Protein AF-A4G2E6-F1 (afdb_monomer)

pLDDT: mean 91.99, std 12.24, range [45.06, 98.69]

Sequence (105 aa):
MKLLPLLFAFVFAPSFAHKVIGIADSDTLTLLVDHQTLKIRLANIDAPEKRQTFGQKSKESLSELCWGKDAQYEAQSIDRYKRTVAIVTCRGAGVNREQVRRGMA

Mean predicted aligned error: 6.09 Å

Foldseek 3Di:
DDDDDDDDDDDDDDQDWFFFADQDWLFWTWTQDPNDIAIEGEPPDDFDGCPDVCGVVSSVLLCVQHHRFTKGWDFDDADPVRHTHTFMHTPNRGRSVVCVVVVRD

Radius of gyration: 17.29 Å; Cα contacts (8 Å, |Δi|>4): 198; chains: 1; bounding box: 59×44×30 Å

Solvent-accessible surface area (backbone atoms only — not comparable to full-atom values): 5962 Å² total; per-residue (Å²): 135,86,84,77,83,84,79,82,78,84,80,79,76,85,77,71,63,27,44,26,80,43,70,80,40,29,47,32,38,26,32,46,52,96,93,38,81,45,50,35,32,46,41,99,61,68,38,39,50,74,86,41,84,59,5,64,59,17,22,48,53,46,38,75,58,31,62,79,30,47,31,35,71,48,78,76,49,69,50,98,85,73,29,36,27,19,51,38,30,24,82,86,42,53,45,49,62,47,35,40,73,70,69,32,55

Nearest PDB structures (foldseek):
  5job-assembly1_A  TM=9.203E-01  e=1.388E-07  Staphylococcus aureus
  4iun-assembly1_A  TM=8.564E-01  e=2.795E-07  Staphylococcus aureus
  3lx0-assembly1_A  TM=8.562E-01  e=3.841E-07  Staphylococcus aureus
  2rdf-assembly1_A  TM=8.717E-01  e=8.243E-07  unclassified
  5cv5-assembly2_B  TM=8.345E-01  e=7.735E-07  Staphylococcus aureus

Secondary structure (DSSP, 8-state):
-----------------EEEEEE-SSSEEEEEETTEEEEEEETT--PPPTTSTTHHHHHHHHHHHHTTSEEEEEEEEE-TTSPEEEEEEETTEEHHHHHHHTT--

InterPro domains:
  IPR016071 Staphylococcal nuclease (SNase-like), OB-fold [PF00565] (39-105)
  IPR016071 Staphylococcal nuclease (SNase-like), OB-fold [PS50830] (14-105)
  IPR016071 Staphylococcal nuclease (SNase-like), OB-fold [SM00318] (14-105)
  IPR035437 SNase-like, OB-fold superfamily [G3DSA:2.40.50.90] (14-105)
  IPR035437 SNase-like, OB-fold superfamily [SSF50199] (16-105)

Organism: Herminiimonas arsenicoxydans (NCBI:txid204773)

Structure (mmCIF, N/CA/C/O backbone):
data_AF-A4G2E6-F1
#
_entry.id   AF-A4G2E6-F1
#
loop_
_atom_site.group_PDB
_atom_site.id
_atom_site.type_symbol
_atom_site.label_atom_id
_atom_site.label_alt_id
_atom_site.label_comp_id
_atom_site.label_asym_id
_atom_site.label_entity_id
_atom_site.label_seq_id
_atom_site.pdbx_PDB_ins_code
_atom_site.Cartn_x
_atom_site.Cartn_y
_atom_site.Cartn_z
_atom_site.occupancy
_atom_site.B_iso_or_equiv
_atom_site.auth_seq_id
_atom_site.auth_comp_id
_atom_site.auth_asym_id
_atom_site.auth_atom_id
_atom_site.pdbx_PDB_model_num
ATOM 1 N N . MET A 1 1 ? -44.584 -34.434 -17.623 1.00 51.69 1 MET A N 1
ATOM 2 C CA . MET A 1 1 ? -43.333 -34.156 -16.883 1.00 51.69 1 MET A CA 1
ATOM 3 C C . MET A 1 1 ? -43.196 -32.642 -16.774 1.00 51.69 1 MET A C 1
ATOM 5 O O . MET A 1 1 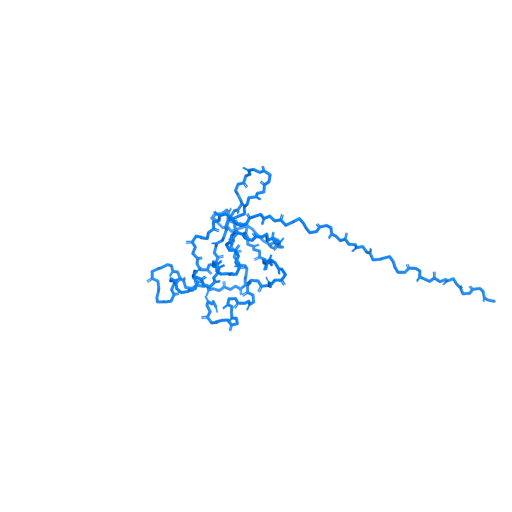? -42.986 -32.001 -17.793 1.00 51.69 1 MET A O 1
ATOM 9 N N . LYS A 1 2 ? -43.463 -32.048 -15.602 1.00 45.06 2 LYS A N 1
ATOM 10 C CA . LYS A 1 2 ? -43.355 -30.590 -15.408 1.00 45.06 2 LYS A CA 1
ATOM 11 C C . LYS A 1 2 ? -41.891 -30.247 -15.126 1.00 45.06 2 LYS A C 1
ATOM 13 O O . LYS A 1 2 ? -41.368 -30.644 -14.092 1.00 45.06 2 LYS A O 1
ATOM 18 N N . LEU A 1 3 ? -41.245 -29.557 -16.063 1.00 57.88 3 LEU A N 1
ATOM 19 C CA . LEU A 1 3 ? -39.920 -28.966 -15.882 1.00 57.88 3 LEU A CA 1
ATOM 20 C C . LEU A 1 3 ? -40.059 -27.768 -14.936 1.00 57.88 3 LEU A C 1
ATOM 22 O O . LEU A 1 3 ? -40.738 -26.796 -15.259 1.00 57.88 3 LEU A O 1
ATOM 26 N N . LEU A 1 4 ? -39.467 -27.873 -13.748 1.00 56.00 4 LEU A N 1
ATOM 27 C CA . LEU A 1 4 ? -39.385 -26.782 -12.783 1.00 56.00 4 LEU A CA 1
ATOM 28 C C . LEU A 1 4 ? -38.212 -25.873 -13.196 1.00 56.00 4 LEU A C 1
ATOM 30 O O . LEU A 1 4 ? -37.106 -26.390 -13.371 1.00 56.00 4 LEU A O 1
ATOM 34 N N . PRO A 1 5 ? -38.406 -24.557 -13.395 1.00 64.81 5 PRO A N 1
ATOM 35 C CA . PRO A 1 5 ? -37.320 -23.683 -13.808 1.00 64.81 5 PRO A CA 1
ATOM 36 C C . PRO A 1 5 ? -36.392 -23.457 -12.613 1.00 64.81 5 PRO A C 1
ATOM 38 O O . PRO A 1 5 ? -36.824 -23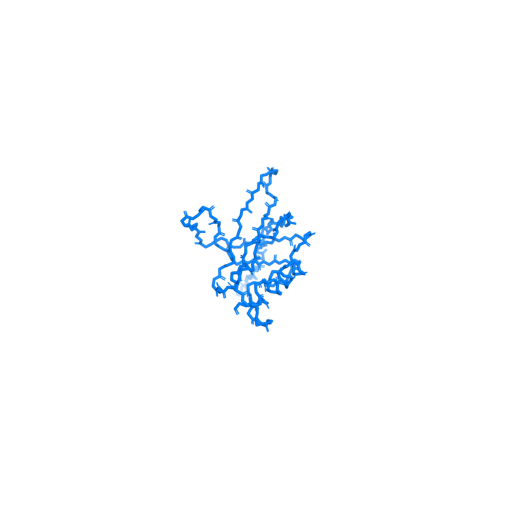.018 -11.547 1.00 64.81 5 PRO A O 1
ATOM 41 N N . LEU A 1 6 ? -35.111 -23.776 -12.786 1.00 70.25 6 LEU A N 1
ATOM 42 C CA . LEU A 1 6 ? -34.079 -23.491 -11.798 1.00 70.25 6 LEU A CA 1
ATOM 43 C C . LEU A 1 6 ? -33.809 -21.978 -11.820 1.00 70.25 6 LEU A C 1
ATOM 45 O O . LEU A 1 6 ? -33.134 -21.473 -12.715 1.00 70.25 6 LEU A O 1
ATOM 49 N N . LEU A 1 7 ? -34.389 -21.239 -10.872 1.00 72.44 7 LEU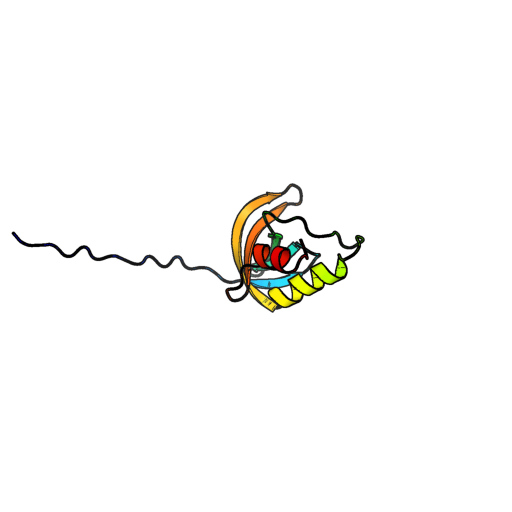 A N 1
ATOM 50 C CA . LEU A 1 7 ? -34.109 -19.815 -10.705 1.00 72.44 7 LEU A CA 1
ATOM 51 C C . LEU A 1 7 ? -32.686 -19.656 -10.146 1.00 72.44 7 LEU A C 1
ATOM 53 O O . LEU A 1 7 ? -32.417 -20.022 -9.003 1.00 72.44 7 LEU A O 1
ATOM 57 N N . PHE A 1 8 ? -31.772 -19.118 -10.952 1.00 71.12 8 PHE A N 1
ATOM 58 C CA . PHE A 1 8 ? -30.424 -18.772 -10.506 1.00 71.12 8 PHE A CA 1
ATOM 59 C C . PHE A 1 8 ? -30.487 -17.434 -9.756 1.00 71.12 8 PHE A C 1
ATOM 61 O O . PHE A 1 8 ? -30.644 -16.377 -10.366 1.00 71.12 8 PHE A O 1
ATOM 68 N N . ALA A 1 9 ? -30.420 -17.470 -8.426 1.00 75.25 9 ALA A N 1
ATOM 69 C CA . ALA A 1 9 ? -30.335 -16.259 -7.619 1.00 75.25 9 ALA A CA 1
ATOM 70 C C . ALA A 1 9 ? -28.890 -15.735 -7.638 1.00 75.25 9 ALA A C 1
ATOM 72 O O . ALA A 1 9 ? -27.981 -16.380 -7.117 1.00 75.25 9 ALA A O 1
ATOM 73 N N . PHE A 1 10 ? -28.673 -14.561 -8.234 1.00 72.94 10 PHE A N 1
ATOM 74 C CA . PHE A 1 10 ? -27.411 -13.837 -8.089 1.00 72.94 10 PHE A CA 1
ATOM 75 C C . PHE A 1 10 ? -27.336 -13.246 -6.679 1.00 72.94 10 PHE A C 1
ATOM 77 O O . PHE A 1 10 ? -28.051 -12.299 -6.353 1.00 72.94 10 PHE A O 1
ATOM 84 N N . VAL A 1 11 ? -26.465 -13.802 -5.838 1.00 70.56 11 VAL A N 1
ATOM 85 C CA . VAL A 1 11 ? -26.121 -13.206 -4.544 1.00 70.56 11 VAL A CA 1
ATOM 86 C C . VAL A 1 11 ? -25.050 -12.147 -4.790 1.00 70.56 11 VAL A C 1
ATOM 88 O O . VAL A 1 11 ? -23.893 -12.472 -5.047 1.00 70.56 11 VAL A O 1
ATOM 91 N N . PHE A 1 12 ? -25.431 -10.871 -4.727 1.00 60.84 12 PHE A N 1
ATOM 92 C CA . PHE A 1 12 ? -24.470 -9.771 -4.676 1.00 60.84 12 PHE A CA 1
ATOM 93 C C . PHE A 1 12 ? -23.995 -9.611 -3.229 1.00 60.84 12 PHE A C 1
ATOM 95 O O . PHE A 1 12 ? -24.756 -9.176 -2.366 1.00 60.84 12 PHE A O 1
ATOM 102 N N . ALA A 1 13 ? -22.742 -9.972 -2.951 1.00 60.03 13 ALA A N 1
ATOM 103 C CA . ALA A 1 13 ? -22.118 -9.616 -1.684 1.00 60.03 13 ALA A CA 1
ATOM 104 C C . ALA A 1 13 ? -21.856 -8.097 -1.678 1.00 60.03 13 ALA A C 1
ATOM 106 O O . ALA A 1 13 ? -21.241 -7.591 -2.623 1.00 60.03 13 ALA A O 1
ATOM 107 N N . PRO A 1 14 ? -22.309 -7.345 -0.661 1.00 61.00 14 PRO A N 1
ATOM 108 C CA . PRO A 1 14 ? -22.008 -5.925 -0.571 1.00 61.00 14 PRO A CA 1
ATOM 109 C C . PRO A 1 14 ? -20.502 -5.738 -0.360 1.00 61.00 14 PRO A C 1
ATOM 111 O O . PRO A 1 14 ? -19.958 -6.066 0.693 1.00 61.00 14 PRO A O 1
ATOM 114 N N . SER A 1 15 ? -19.811 -5.211 -1.369 1.00 65.62 15 SER A N 1
ATOM 115 C CA . SER A 1 15 ? -18.423 -4.780 -1.235 1.00 65.62 15 SER A CA 1
ATOM 116 C C . SER A 1 15 ? -18.403 -3.355 -0.680 1.00 65.62 15 SER A C 1
ATOM 118 O O . SER A 1 15 ? -18.670 -2.395 -1.411 1.00 65.62 15 SER A O 1
ATOM 120 N N . PHE A 1 16 ? -18.106 -3.199 0.608 1.00 83.44 16 PHE A N 1
ATOM 121 C CA . PHE A 1 16 ? -17.958 -1.876 1.210 1.00 83.44 16 PHE A CA 1
ATOM 122 C C . PHE A 1 16 ? -16.671 -1.225 0.701 1.00 83.44 16 PHE A C 1
ATOM 124 O O . PHE A 1 16 ? -15.568 -1.749 0.879 1.00 83.44 16 PHE A O 1
ATOM 131 N N . ALA A 1 17 ? -16.827 -0.101 0.007 1.00 89.94 17 ALA A N 1
ATOM 132 C CA . ALA A 1 17 ? -15.712 0.677 -0.499 1.00 89.94 17 ALA A CA 1
ATOM 133 C C . ALA A 1 17 ? -15.339 1.756 0.525 1.00 89.94 17 ALA A C 1
ATOM 135 O O . ALA A 1 17 ? -16.205 2.452 1.051 1.00 89.94 17 ALA A O 1
ATOM 136 N N . HIS A 1 18 ? -14.046 1.887 0.802 1.00 96.19 18 HIS A N 1
ATOM 137 C CA . HIS A 1 18 ? -13.506 2.760 1.839 1.00 96.19 18 HIS A CA 1
ATOM 138 C C . HIS A 1 18 ? -12.536 3.762 1.233 1.00 96.19 18 HIS A C 1
ATOM 140 O O . HIS A 1 18 ? -11.736 3.421 0.359 1.00 96.19 18 HIS A O 1
ATOM 146 N N . LYS A 1 19 ? -12.571 5.003 1.714 1.00 97.69 19 LYS A N 1
ATOM 147 C CA . LYS A 1 19 ? -11.709 6.061 1.193 1.00 97.69 19 LYS A CA 1
ATOM 148 C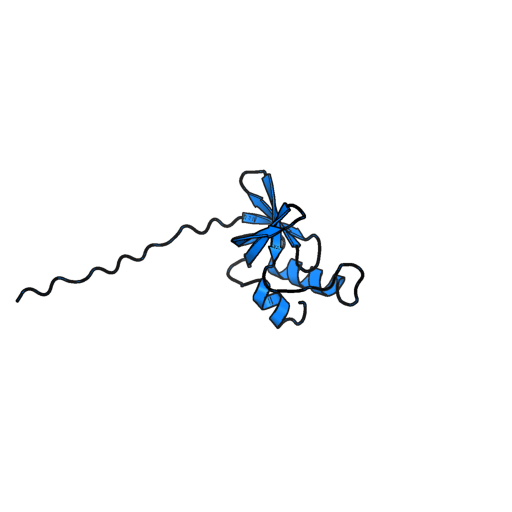 C . LYS A 1 19 ? -10.248 5.776 1.527 1.00 97.69 19 LYS A C 1
ATOM 150 O O . LYS A 1 19 ? -9.901 5.602 2.694 1.00 97.69 19 LYS A O 1
ATOM 155 N N . VAL A 1 20 ? 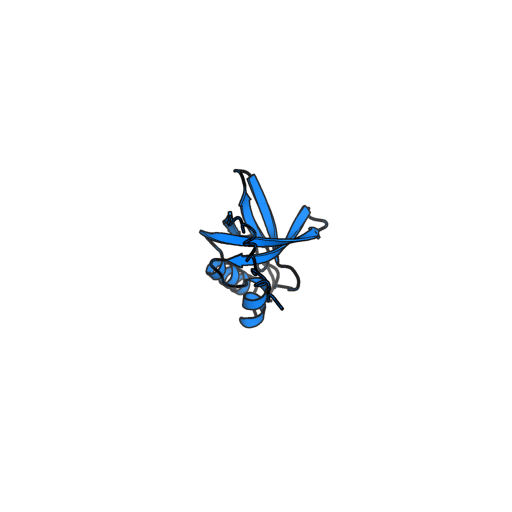-9.377 5.819 0.526 1.00 98.44 20 VAL A N 1
ATOM 156 C CA . VAL A 1 20 ? -7.926 5.831 0.737 1.00 98.44 20 VAL A CA 1
ATOM 157 C C . VAL A 1 20 ? -7.497 7.236 1.153 1.00 98.44 20 VAL A C 1
ATOM 159 O O . VAL A 1 20 ? -7.641 8.194 0.389 1.00 98.44 20 VAL A O 1
ATOM 162 N N . ILE A 1 21 ? -6.948 7.346 2.361 1.00 98.50 21 ILE A N 1
ATOM 163 C CA . ILE A 1 21 ? -6.534 8.609 2.994 1.00 98.50 21 ILE A CA 1
ATOM 164 C C . ILE A 1 21 ? -5.020 8.706 3.222 1.00 98.50 21 ILE A C 1
ATOM 166 O O . ILE A 1 21 ? -4.534 9.713 3.730 1.00 98.50 21 ILE A O 1
ATOM 170 N N . GLY A 1 22 ? -4.263 7.660 2.881 1.00 98.31 22 GLY A N 1
ATOM 171 C CA . GLY A 1 22 ? -2.818 7.593 3.100 1.00 98.31 22 GLY A CA 1
ATOM 172 C C . GLY A 1 22 ? -2.138 6.634 2.134 1.00 98.31 22 GLY A C 1
ATOM 173 O O . GLY A 1 22 ? -2.641 5.534 1.932 1.00 98.31 22 GLY A O 1
ATOM 174 N N . ILE A 1 23 ? -0.982 7.027 1.593 1.00 98.12 23 ILE A N 1
ATOM 175 C CA . ILE A 1 23 ? -0.026 6.131 0.922 1.00 98.12 23 ILE A CA 1
ATOM 176 C C . ILE A 1 23 ? 1.306 6.253 1.664 1.00 98.12 23 ILE A C 1
ATOM 178 O O . ILE A 1 23 ? 1.955 7.309 1.634 1.00 98.12 23 ILE A O 1
ATOM 182 N N . ALA A 1 24 ? 1.695 5.203 2.384 1.00 94.50 24 ALA A N 1
ATOM 183 C CA . ALA A 1 24 ? 2.900 5.221 3.207 1.00 94.50 24 ALA A CA 1
ATOM 184 C C . ALA A 1 24 ? 4.150 5.048 2.331 1.00 94.50 24 ALA A C 1
ATOM 186 O O . ALA A 1 24 ? 5.037 5.912 2.332 1.00 94.50 24 ALA A O 1
ATOM 187 N N . ASP A 1 25 ? 4.151 3.997 1.519 1.00 91.56 25 ASP A N 1
ATOM 188 C CA . ASP A 1 25 ? 5.245 3.546 0.661 1.00 91.56 25 ASP A CA 1
ATOM 189 C C . ASP A 1 25 ? 4.682 2.830 -0.585 1.00 91.56 25 ASP A C 1
ATOM 191 O O . ASP A 1 25 ? 3.561 3.108 -1.011 1.00 91.56 25 ASP A O 1
ATOM 195 N N . SER A 1 26 ? 5.492 1.976 -1.199 1.00 96.06 26 SER A N 1
ATOM 196 C CA . SER A 1 26 ? 5.265 1.319 -2.484 1.00 96.06 26 SER A CA 1
ATOM 197 C C . SER A 1 26 ? 4.231 0.181 -2.451 1.00 96.06 26 SER A C 1
ATOM 199 O O . SER A 1 26 ? 3.731 -0.220 -3.505 1.00 96.06 26 SER A O 1
ATOM 201 N N . ASP A 1 27 ? 3.878 -0.323 -1.262 1.00 97.31 27 ASP A N 1
ATOM 202 C CA . ASP A 1 27 ? 2.881 -1.390 -1.088 1.00 97.31 27 ASP A CA 1
ATOM 203 C C . ASP A 1 27 ? 1.931 -1.193 0.103 1.00 97.31 27 ASP A C 1
ATOM 205 O O . ASP A 1 27 ? 1.092 -2.055 0.371 1.00 97.31 27 ASP A O 1
ATOM 209 N N . THR A 1 28 ? 2.021 -0.071 0.817 1.00 97.94 28 THR A N 1
ATOM 210 C CA . THR A 1 28 ? 1.200 0.190 2.002 1.00 97.94 28 THR A CA 1
ATOM 211 C C . THR A 1 28 ? 0.305 1.420 1.826 1.00 97.94 28 THR A C 1
ATOM 213 O O . THR A 1 28 ? 0.774 2.541 1.599 1.00 97.94 28 THR A O 1
ATOM 216 N N . LEU A 1 29 ? -1.004 1.229 2.023 1.00 98.31 29 LEU A N 1
ATOM 217 C CA . LEU A 1 29 ? -2.029 2.280 2.005 1.00 98.31 29 LEU A CA 1
ATOM 218 C C . LEU A 1 29 ? -2.860 2.303 3.294 1.00 98.31 29 LEU A C 1
ATOM 220 O O . LEU A 1 29 ? -2.906 1.330 4.045 1.00 98.31 29 LEU A O 1
ATOM 224 N N . THR A 1 30 ? -3.536 3.421 3.548 1.00 98.69 30 THR A N 1
ATOM 225 C CA . THR A 1 30 ? -4.422 3.612 4.703 1.00 98.69 30 THR A CA 1
ATOM 226 C C . THR A 1 30 ? -5.837 3.906 4.231 1.00 98.69 30 THR A C 1
ATOM 228 O O . THR A 1 30 ? -6.055 4.854 3.471 1.00 98.69 30 THR A O 1
ATOM 231 N N . LEU A 1 31 ? -6.793 3.125 4.723 1.00 98.31 31 LEU A N 1
ATOM 232 C CA . LEU A 1 31 ? -8.225 3.315 4.517 1.00 98.31 31 LEU A CA 1
ATOM 233 C C . LEU A 1 31 ? -8.855 4.041 5.708 1.00 98.31 31 LEU A C 1
ATOM 235 O O . LEU A 1 31 ? -8.401 3.881 6.842 1.00 98.31 31 LEU A O 1
ATOM 239 N N . LEU A 1 32 ? -9.917 4.800 5.447 1.00 98.00 32 LEU A N 1
ATOM 240 C CA . LEU A 1 32 ? -10.841 5.299 6.462 1.00 98.00 32 LEU A CA 1
ATOM 241 C C . LEU A 1 32 ? -12.062 4.371 6.525 1.00 98.00 32 LEU A C 1
ATOM 243 O O . LEU A 1 32 ? -12.837 4.313 5.570 1.00 98.00 32 LEU A O 1
ATOM 247 N N . VAL A 1 33 ? -12.216 3.660 7.640 1.00 94.81 33 VAL A N 1
ATOM 248 C CA . VAL A 1 33 ? -13.293 2.695 7.909 1.00 94.81 33 VAL A CA 1
ATOM 249 C C . VAL A 1 33 ? -13.957 3.102 9.217 1.00 94.81 33 VAL A C 1
ATOM 251 O O . VAL A 1 33 ? -13.275 3.156 10.234 1.00 94.81 33 VAL A O 1
ATOM 254 N N . ASP A 1 34 ? -15.246 3.447 9.200 1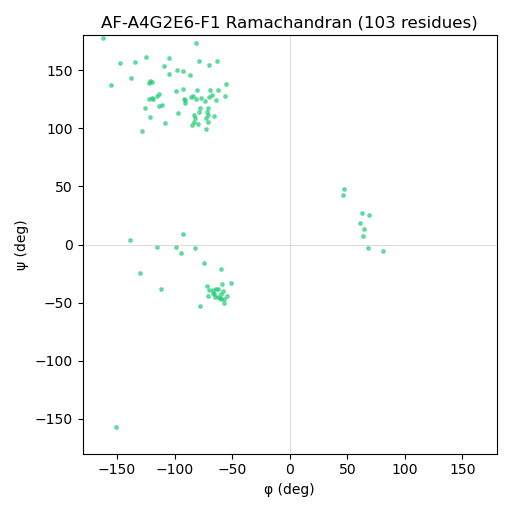.00 92.50 34 ASP A N 1
ATOM 255 C CA . ASP A 1 34 ? -16.002 3.854 10.399 1.00 92.50 34 ASP A CA 1
ATOM 256 C C . ASP A 1 34 ? -15.269 4.893 11.272 1.00 92.50 34 ASP A C 1
ATOM 258 O O . ASP A 1 34 ? -15.133 4.748 12.486 1.00 92.50 34 ASP A O 1
ATOM 262 N N . HIS A 1 35 ? -14.740 5.942 10.631 1.00 93.00 35 HIS A N 1
ATOM 263 C CA . HIS A 1 35 ? -13.928 7.004 11.252 1.00 93.00 35 HIS A CA 1
ATOM 264 C C . HIS A 1 35 ? -1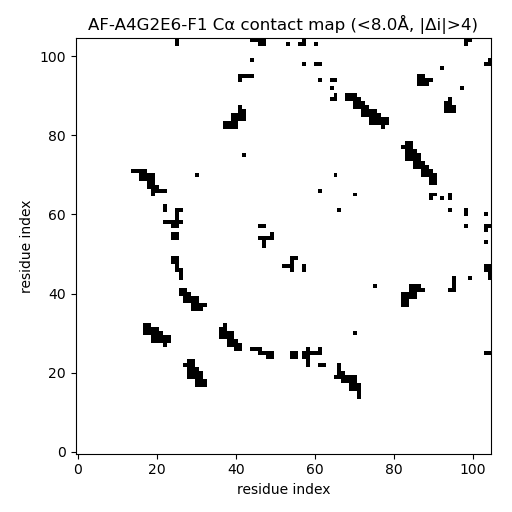2.586 6.558 11.864 1.00 93.00 35 HIS A C 1
ATOM 266 O O . HIS A 1 35 ? -11.884 7.371 12.464 1.00 93.00 35 HIS A O 1
ATOM 272 N N . GLN A 1 36 ? -12.184 5.305 11.666 1.00 96.31 36 GLN A N 1
ATOM 273 C CA . GLN A 1 36 ? -10.905 4.754 12.097 1.00 96.31 36 GLN A CA 1
ATOM 274 C C . GLN A 1 36 ? -9.979 4.496 10.908 1.00 96.31 36 GLN A C 1
ATOM 276 O O . GLN A 1 36 ? -10.407 4.286 9.773 1.00 96.31 36 GLN A O 1
ATOM 281 N N . THR A 1 37 ? -8.673 4.521 11.165 1.00 97.56 37 THR A N 1
ATOM 282 C CA . THR A 1 37 ? -7.671 4.260 10.129 1.00 97.56 37 THR A CA 1
ATOM 283 C C . THR A 1 37 ? -7.310 2.783 10.095 1.00 97.56 37 THR A C 1
ATOM 285 O O . THR A 1 37 ? -6.843 2.245 11.100 1.00 97.56 37 THR A O 1
ATOM 288 N N . LEU A 1 38 ? -7.427 2.154 8.930 1.00 97.88 38 LEU A N 1
ATOM 289 C CA . LEU A 1 38 ? -6.989 0.782 8.696 1.00 97.88 38 LEU A CA 1
ATOM 290 C C . LEU A 1 38 ? -5.780 0.770 7.758 1.00 97.88 38 LEU A C 1
ATOM 292 O O . LEU A 1 38 ? -5.866 1.225 6.618 1.00 97.88 38 LEU A O 1
ATOM 296 N N . LYS A 1 39 ? -4.647 0.237 8.224 1.00 98.38 39 LYS A N 1
ATOM 297 C CA . LYS A 1 39 ? -3.446 0.068 7.393 1.00 98.38 39 LYS A CA 1
ATOM 298 C C . LYS A 1 39 ? -3.514 -1.242 6.619 1.00 98.38 39 LYS A C 1
ATOM 300 O O . LYS A 1 39 ? -3.651 -2.310 7.220 1.00 98.38 39 LYS A O 1
ATOM 305 N N . ILE A 1 40 ? -3.342 -1.144 5.307 1.00 98.44 40 ILE A N 1
ATOM 306 C CA . ILE A 1 40 ? -3.308 -2.263 4.374 1.00 98.44 40 ILE A CA 1
ATOM 307 C C . ILE A 1 40 ? -1.910 -2.378 3.767 1.00 98.44 40 ILE A C 1
ATOM 309 O O . ILE A 1 40 ? -1.393 -1.395 3.243 1.00 98.44 40 ILE A O 1
ATOM 313 N N . ARG A 1 41 ? -1.331 -3.579 3.798 1.00 98.56 41 ARG A N 1
ATOM 314 C CA . ARG A 1 41 ? -0.206 -3.992 2.951 1.00 98.56 41 ARG A CA 1
ATOM 315 C C . ARG A 1 41 ? -0.756 -4.794 1.773 1.00 98.56 41 ARG A C 1
ATOM 317 O O . ARG A 1 41 ? -1.553 -5.711 1.975 1.00 98.56 41 ARG A O 1
ATOM 324 N N . LEU A 1 42 ? -0.323 -4.480 0.559 1.00 98.56 42 LEU A N 1
ATOM 325 C CA . LEU A 1 42 ? -0.684 -5.249 -0.626 1.00 98.56 42 LEU A CA 1
ATOM 326 C C . LEU A 1 42 ? -0.115 -6.673 -0.520 1.00 98.56 42 LEU A C 1
ATOM 328 O O . LEU A 1 42 ? 1.079 -6.877 -0.314 1.00 98.56 42 LEU A O 1
ATOM 332 N N . ALA A 1 43 ? -0.986 -7.671 -0.632 1.00 98.50 43 ALA A N 1
ATOM 333 C CA . ALA A 1 43 ? -0.611 -9.076 -0.677 1.00 98.50 43 ALA A CA 1
ATOM 334 C C . ALA A 1 43 ? 0.103 -9.454 -1.986 1.00 98.50 43 ALA A C 1
ATOM 336 O O . ALA A 1 43 ? -0.157 -8.867 -3.038 1.00 98.50 43 ALA A O 1
ATOM 337 N N . ASN A 1 44 ? 0.918 -10.510 -1.922 1.00 97.44 44 ASN A N 1
ATOM 338 C CA . ASN A 1 44 ? 1.515 -11.206 -3.071 1.00 97.44 44 ASN A CA 1
ATOM 339 C C . ASN A 1 44 ? 2.440 -10.370 -3.973 1.00 97.44 44 ASN A C 1
ATOM 341 O O . ASN A 1 44 ? 2.687 -10.772 -5.107 1.00 97.44 44 ASN A O 1
ATOM 345 N N . ILE A 1 45 ? 2.944 -9.234 -3.491 1.00 97.44 45 ILE A N 1
ATOM 346 C CA . ILE A 1 45 ? 3.908 -8.393 -4.210 1.00 97.44 45 ILE A CA 1
ATOM 347 C C . ILE A 1 45 ? 5.043 -7.975 -3.269 1.00 97.44 45 ILE A C 1
ATOM 349 O O . ILE A 1 45 ? 4.844 -7.955 -2.048 1.00 97.44 45 ILE A O 1
ATOM 353 N N . ASP A 1 46 ? 6.202 -7.624 -3.829 1.00 95.38 46 ASP A N 1
ATOM 354 C CA . ASP A 1 46 ? 7.330 -7.065 -3.080 1.00 95.38 46 ASP A CA 1
ATOM 355 C C . ASP A 1 46 ? 7.797 -5.772 -3.750 1.00 95.38 46 ASP A C 1
ATOM 357 O O . ASP A 1 46 ? 8.496 -5.773 -4.761 1.00 95.38 46 ASP A O 1
ATOM 361 N N . ALA A 1 47 ? 7.333 -4.645 -3.218 1.00 95.25 47 ALA A N 1
ATOM 362 C CA . ALA A 1 47 ? 7.594 -3.348 -3.814 1.00 95.25 47 ALA A CA 1
ATOM 363 C C . ALA A 1 47 ? 8.855 -2.709 -3.204 1.00 95.25 47 ALA A C 1
ATOM 365 O O . ALA A 1 47 ? 9.143 -2.916 -2.024 1.00 95.25 47 ALA A O 1
ATOM 366 N N . PRO A 1 48 ? 9.604 -1.890 -3.964 1.00 94.31 48 PRO A N 1
ATOM 367 C CA . PRO A 1 48 ? 10.840 -1.305 -3.475 1.00 94.31 48 PRO A CA 1
ATOM 368 C C . PRO A 1 48 ? 10.584 -0.398 -2.272 1.00 94.31 48 PRO A C 1
ATOM 370 O O . PRO A 1 48 ? 9.726 0.487 -2.300 1.00 94.31 48 PRO A O 1
ATOM 373 N N . GLU A 1 49 ? 11.383 -0.572 -1.229 1.00 91.44 49 GLU A N 1
ATOM 374 C CA . GLU A 1 49 ? 11.325 0.245 -0.023 1.00 91.44 49 GLU A CA 1
ATOM 375 C C . GLU A 1 49 ? 11.659 1.712 -0.326 1.00 91.44 49 GLU A C 1
ATOM 377 O O . GLU A 1 49 ? 12.364 2.036 -1.282 1.00 91.44 49 GLU A O 1
ATOM 382 N N . LYS A 1 50 ? 11.226 2.636 0.540 1.00 87.00 50 LYS A N 1
ATOM 383 C CA . LYS A 1 50 ? 11.344 4.092 0.306 1.00 87.00 50 LYS A CA 1
ATOM 384 C C . LYS A 1 50 ? 12.753 4.571 -0.088 1.00 87.00 50 LYS A C 1
ATOM 386 O O . LYS A 1 50 ? 12.884 5.559 -0.806 1.00 87.00 50 LYS A O 1
ATOM 391 N N . ARG A 1 51 ? 13.804 3.923 0.425 1.00 91.50 51 ARG A N 1
ATOM 392 C CA . ARG A 1 51 ? 15.215 4.283 0.173 1.00 91.50 51 ARG A CA 1
ATOM 393 C C . ARG A 1 51 ? 15.859 3.501 -0.973 1.00 91.50 51 ARG A C 1
ATOM 395 O O . ARG A 1 51 ? 16.994 3.799 -1.328 1.00 91.50 51 ARG A O 1
ATOM 402 N N . GLN A 1 52 ? 15.177 2.499 -1.516 1.00 93.81 52 GLN A N 1
ATOM 403 C CA . GLN A 1 52 ? 15.665 1.739 -2.656 1.00 93.81 52 GLN A CA 1
ATOM 404 C C . GLN A 1 52 ? 15.449 2.525 -3.950 1.00 93.81 52 GLN A C 1
ATOM 406 O O . GLN A 1 52 ? 14.590 3.408 -4.049 1.00 93.81 52 GLN A O 1
ATOM 411 N N . THR A 1 53 ? 16.233 2.189 -4.971 1.00 94.94 53 THR A N 1
ATOM 412 C CA . THR A 1 53 ? 16.004 2.686 -6.326 1.00 94.94 53 THR A CA 1
ATOM 413 C C . THR A 1 53 ? 14.573 2.344 -6.748 1.00 94.94 53 THR A C 1
ATOM 415 O O . THR A 1 53 ? 14.083 1.261 -6.454 1.00 94.94 53 THR A O 1
ATOM 418 N N . PHE A 1 54 ? 13.893 3.285 -7.407 1.00 95.38 54 PHE A N 1
ATOM 419 C CA . PHE A 1 54 ? 12.468 3.209 -7.770 1.00 95.38 54 PHE A CA 1
ATOM 420 C C . PHE A 1 54 ? 11.446 3.264 -6.621 1.00 95.38 54 PHE A C 1
ATOM 422 O O . PHE A 1 54 ? 10.263 3.385 -6.929 1.00 95.38 54 PHE A O 1
ATOM 429 N N . GLY A 1 55 ? 11.839 3.315 -5.340 1.00 96.38 55 GLY A N 1
ATOM 430 C CA . GLY A 1 55 ? 10.885 3.409 -4.220 1.00 96.38 55 GLY A CA 1
ATOM 431 C C . GLY A 1 55 ? 9.903 4.583 -4.347 1.00 96.38 55 GLY A C 1
ATOM 432 O O . GLY A 1 55 ? 8.694 4.426 -4.204 1.00 96.38 55 GLY A O 1
ATOM 433 N N . GLN A 1 56 ? 10.399 5.765 -4.725 1.00 97.25 56 GLN A N 1
ATOM 434 C CA . GLN A 1 56 ? 9.541 6.935 -4.949 1.00 97.25 56 GLN A CA 1
ATOM 435 C C . GLN A 1 56 ? 8.590 6.754 -6.149 1.00 97.25 56 GLN A C 1
ATOM 437 O O . GLN A 1 56 ? 7.408 7.066 -6.037 1.00 97.25 56 GLN A O 1
ATOM 442 N N . LYS A 1 57 ? 9.075 6.192 -7.264 1.00 98.12 57 LYS A N 1
ATOM 443 C CA . LYS A 1 57 ? 8.258 5.945 -8.467 1.00 98.12 57 LYS A CA 1
ATOM 444 C C . LYS A 1 57 ? 7.177 4.889 -8.221 1.00 98.12 57 LYS A C 1
ATOM 446 O O . LYS A 1 57 ? 6.049 5.042 -8.679 1.00 98.12 57 LYS A O 1
ATOM 451 N N . SER A 1 58 ? 7.495 3.840 -7.463 1.00 98.44 58 SER A N 1
ATOM 452 C CA . SER A 1 58 ? 6.519 2.809 -7.104 1.00 98.44 58 SER A CA 1
ATOM 453 C C . SER A 1 58 ? 5.424 3.357 -6.187 1.00 98.44 58 SER A C 1
ATOM 455 O O . SER A 1 58 ? 4.235 3.123 -6.428 1.00 98.44 58 SER A O 1
ATOM 457 N N . LYS A 1 59 ? 5.796 4.189 -5.205 1.00 98.25 59 LYS A N 1
ATOM 458 C CA . LYS A 1 59 ? 4.838 4.935 -4.381 1.00 98.25 59 LYS A CA 1
ATOM 459 C C . LYS A 1 59 ? 3.946 5.872 -5.207 1.00 98.25 59 LYS A C 1
ATOM 461 O O . LYS A 1 59 ? 2.747 5.968 -4.936 1.00 98.25 59 LYS A O 1
ATOM 466 N N . GLU A 1 60 ? 4.508 6.586 -6.180 1.00 98.44 60 GLU A N 1
ATOM 467 C CA . GLU A 1 60 ? 3.746 7.451 -7.093 1.00 98.44 60 GLU A CA 1
ATOM 468 C C . GLU A 1 60 ? 2.728 6.638 -7.892 1.00 98.44 60 GLU A C 1
ATOM 470 O O . GLU A 1 60 ? 1.550 6.986 -7.893 1.00 98.44 60 GLU A O 1
ATOM 475 N N . SER A 1 61 ? 3.137 5.494 -8.448 1.00 98.50 61 SER A N 1
ATOM 476 C CA . SER A 1 61 ? 2.232 4.565 -9.131 1.00 98.50 61 SER A CA 1
ATOM 477 C C . SER A 1 61 ? 1.085 4.100 -8.225 1.00 98.50 61 SER A C 1
ATOM 479 O O . SER A 1 61 ? -0.082 4.170 -8.616 1.00 98.50 61 SER A O 1
ATOM 481 N N . LEU A 1 62 ? 1.371 3.701 -6.980 1.00 98.56 62 LEU A N 1
ATOM 482 C CA . LEU A 1 62 ? 0.322 3.329 -6.025 1.00 98.56 62 LEU A CA 1
ATOM 483 C C . LEU A 1 62 ? -0.610 4.511 -5.702 1.00 98.56 62 LEU A C 1
ATOM 485 O O . LEU A 1 62 ? -1.829 4.347 -5.586 1.00 98.56 62 LEU A O 1
ATOM 489 N N . SER A 1 63 ? -0.052 5.716 -5.593 1.00 98.44 63 SER A N 1
ATOM 490 C CA . SER A 1 63 ? -0.819 6.939 -5.345 1.00 98.44 63 SER A CA 1
ATOM 491 C C . SER A 1 63 ? -1.755 7.255 -6.509 1.00 98.44 63 SER A C 1
ATOM 493 O O . SER A 1 63 ? -2.937 7.501 -6.283 1.00 98.44 63 SER A O 1
ATOM 495 N N . GLU A 1 64 ? -1.289 7.163 -7.752 1.00 98.31 64 GLU A N 1
ATOM 496 C CA . GLU A 1 64 ? -2.139 7.316 -8.937 1.00 98.31 64 GLU A CA 1
ATOM 497 C C . GLU A 1 64 ? -3.291 6.312 -8.950 1.00 98.31 64 GLU A C 1
ATOM 499 O O . GLU A 1 64 ? -4.417 6.654 -9.321 1.00 98.31 64 GLU A O 1
ATOM 504 N N . LEU A 1 65 ? -3.033 5.067 -8.541 1.00 98.19 65 LEU A N 1
ATOM 505 C CA . LEU A 1 65 ? -4.037 4.009 -8.529 1.00 98.19 65 LEU A CA 1
ATOM 506 C C . LEU A 1 65 ? -5.107 4.230 -7.464 1.00 98.19 65 LEU A C 1
ATOM 508 O O . LEU A 1 65 ? -6.283 4.012 -7.766 1.00 98.19 65 LEU A O 1
ATOM 512 N N . CYS A 1 66 ? -4.729 4.705 -6.275 1.00 98.44 66 CYS A N 1
ATOM 513 C CA . CYS A 1 66 ? -5.584 4.619 -5.091 1.00 98.44 66 CYS A CA 1
ATOM 514 C C . CYS A 1 66 ? -5.793 5.909 -4.299 1.00 98.44 66 CYS A C 1
ATOM 516 O O . CYS A 1 66 ? -6.810 6.004 -3.618 1.00 98.44 66 CYS A O 1
ATOM 518 N N . TRP A 1 67 ? -4.898 6.897 -4.347 1.00 98.38 67 TRP A N 1
ATOM 519 C CA . TRP A 1 67 ? -5.021 8.089 -3.501 1.00 98.38 67 TRP A CA 1
ATOM 520 C C . TRP A 1 67 ? -6.364 8.797 -3.709 1.00 98.38 67 TRP A C 1
ATOM 522 O O . TRP A 1 67 ? -6.764 9.093 -4.837 1.00 98.38 67 TRP A O 1
ATOM 532 N N . GLY A 1 68 ? -7.078 9.061 -2.610 1.00 97.88 68 GLY A N 1
ATOM 533 C CA . GLY A 1 68 ? -8.364 9.750 -2.642 1.00 97.88 68 GLY A CA 1
ATOM 534 C C . GLY A 1 68 ? -9.473 8.984 -3.370 1.00 97.88 68 GLY A C 1
ATOM 535 O O . GLY A 1 68 ? -10.516 9.567 -3.670 1.00 97.88 68 GLY A O 1
ATOM 536 N N . LYS A 1 69 ? -9.289 7.698 -3.666 1.00 97.69 69 LYS A N 1
ATOM 537 C CA . LYS A 1 69 ? -10.293 6.841 -4.301 1.00 97.69 69 LYS A CA 1
ATOM 538 C C . LYS A 1 69 ? -10.909 5.900 -3.277 1.00 97.69 69 LYS A C 1
ATOM 540 O O . LYS A 1 69 ? -10.330 5.665 -2.219 1.00 97.69 69 LYS A O 1
ATOM 545 N N . ASP A 1 70 ? -12.077 5.368 -3.614 1.00 96.69 70 ASP A N 1
ATOM 546 C CA . ASP A 1 70 ? -12.683 4.306 -2.825 1.00 96.69 70 ASP A CA 1
ATOM 547 C C . ASP A 1 70 ? -12.041 2.973 -3.203 1.00 96.69 70 ASP A C 1
ATOM 549 O O . ASP A 1 70 ? -11.857 2.656 -4.388 1.00 96.69 70 ASP A O 1
ATOM 553 N N . ALA A 1 71 ? -11.678 2.224 -2.172 1.00 97.69 71 ALA A N 1
ATOM 554 C CA . ALA A 1 71 ? -11.000 0.954 -2.267 1.00 97.69 71 ALA A CA 1
ATOM 555 C C . ALA A 1 71 ? -11.810 -0.146 -1.587 1.00 97.69 71 ALA A C 1
ATOM 557 O O . ALA A 1 71 ? -12.363 0.031 -0.502 1.00 97.69 71 ALA A O 1
ATOM 558 N N . GLN A 1 72 ? -11.832 -1.301 -2.229 1.00 97.31 72 GLN A N 1
ATOM 559 C CA . GLN A 1 72 ? -12.286 -2.557 -1.657 1.00 97.31 72 GLN A CA 1
ATOM 560 C C . GLN A 1 72 ? -11.052 -3.399 -1.364 1.00 97.31 72 GLN A C 1
ATOM 562 O O . GLN A 1 72 ? -10.059 -3.316 -2.093 1.00 97.31 72 GLN A O 1
ATOM 567 N N . TYR A 1 73 ? -11.104 -4.204 -0.311 1.00 97.00 73 TYR A N 1
ATOM 568 C CA . TYR A 1 73 ? -10.003 -5.083 0.046 1.00 97.00 73 TYR A CA 1
ATOM 569 C C . TYR A 1 73 ? -10.520 -6.456 0.472 1.00 97.00 73 TYR A C 1
ATOM 571 O O . TYR A 1 73 ? -11.552 -6.568 1.129 1.00 97.00 73 TYR A O 1
ATOM 579 N N . GLU A 1 74 ? -9.774 -7.492 0.111 1.00 96.75 74 GLU A N 1
ATOM 580 C CA . GLU A 1 74 ? -9.965 -8.863 0.568 1.00 96.75 74 GLU A CA 1
ATOM 581 C C . GLU A 1 74 ? -8.817 -9.206 1.520 1.00 96.75 74 GLU A C 1
ATOM 583 O O . GLU A 1 74 ? -7.670 -9.378 1.096 1.00 96.75 74 GLU A O 1
ATOM 588 N N . ALA A 1 75 ? -9.110 -9.224 2.821 1.00 97.31 75 ALA A N 1
ATOM 589 C CA . ALA A 1 75 ? -8.120 -9.508 3.852 1.00 97.31 75 ALA A CA 1
ATOM 590 C C . ALA A 1 75 ? -7.685 -10.978 3.808 1.00 97.31 75 ALA A C 1
ATOM 592 O O . ALA A 1 75 ? -8.517 -11.880 3.788 1.00 97.31 75 ALA A O 1
ATOM 593 N N . GLN A 1 76 ? -6.375 -11.206 3.851 1.00 97.88 76 GLN A N 1
ATOM 594 C CA . GLN A 1 76 ? -5.776 -12.542 3.836 1.00 97.88 76 GLN A CA 1
ATOM 595 C C . GLN A 1 76 ? -5.111 -12.892 5.168 1.00 97.88 76 GLN A C 1
ATOM 597 O O . GLN A 1 76 ? -5.172 -14.035 5.614 1.00 97.88 76 GLN A O 1
ATOM 602 N N . SER A 1 77 ? -4.460 -11.923 5.815 1.00 98.31 77 SER A N 1
ATOM 603 C CA . SER A 1 77 ? -3.805 -12.118 7.112 1.00 98.31 77 SER A CA 1
ATOM 604 C C . SER A 1 77 ? -3.520 -10.785 7.812 1.00 98.31 77 SER A C 1
ATOM 606 O O . SER A 1 77 ? -3.788 -9.711 7.269 1.00 98.31 77 SER A O 1
ATOM 608 N N . ILE A 1 78 ? -2.963 -10.856 9.023 1.00 98.38 78 ILE A N 1
ATOM 609 C CA . ILE A 1 78 ? -2.395 -9.714 9.746 1.00 98.38 78 ILE A CA 1
ATOM 610 C C . ILE A 1 78 ? -0.893 -9.953 9.908 1.00 98.38 78 ILE A C 1
ATOM 612 O O . ILE A 1 78 ? -0.487 -11.005 10.404 1.00 98.38 78 ILE A O 1
ATOM 616 N N . ASP A 1 79 ? -0.063 -8.987 9.515 1.00 97.31 79 ASP A N 1
ATOM 617 C CA . ASP A 1 79 ? 1.390 -9.112 9.645 1.00 97.31 79 ASP A CA 1
ATOM 618 C C . ASP A 1 79 ? 1.900 -8.773 11.063 1.00 97.31 79 ASP A C 1
ATOM 620 O O . ASP A 1 79 ? 1.175 -8.290 11.940 1.00 97.31 79 ASP A O 1
ATOM 624 N N . ARG A 1 80 ? 3.199 -8.997 11.306 1.00 97.31 80 ARG A N 1
ATOM 625 C CA . ARG A 1 80 ? 3.858 -8.681 12.591 1.00 97.31 80 ARG A CA 1
ATOM 626 C C . ARG A 1 80 ? 3.787 -7.199 12.985 1.00 97.31 80 ARG A C 1
ATOM 628 O O . ARG A 1 80 ? 3.937 -6.882 14.161 1.00 97.31 80 ARG A O 1
ATOM 635 N N . TYR A 1 81 ? 3.564 -6.306 12.021 1.00 95.00 81 TYR A N 1
ATOM 636 C CA . TYR A 1 81 ? 3.423 -4.863 12.219 1.00 95.00 81 TYR A CA 1
ATOM 637 C C . TYR A 1 81 ? 1.961 -4.440 12.402 1.00 95.00 81 TYR A C 1
ATOM 639 O O . TYR A 1 81 ? 1.670 -3.244 12.432 1.00 95.00 81 TYR A O 1
ATOM 647 N N . LYS A 1 82 ? 1.047 -5.411 12.544 1.00 96.62 82 LYS A N 1
ATOM 648 C CA . LYS A 1 82 ? -0.395 -5.203 12.716 1.00 96.62 82 LYS A CA 1
ATOM 649 C C . LYS A 1 82 ? -1.050 -4.510 11.516 1.00 96.62 82 LYS A C 1
ATOM 651 O O . LYS A 1 82 ? -2.071 -3.844 11.674 1.00 96.62 82 LYS A O 1
ATOM 656 N N . ARG A 1 83 ? -0.487 -4.669 10.313 1.00 98.19 83 ARG A N 1
ATOM 657 C CA . ARG A 1 83 ? -1.151 -4.287 9.058 1.00 98.19 83 ARG A CA 1
ATOM 658 C C . ARG A 1 83 ? -2.012 -5.442 8.573 1.00 98.19 83 ARG A C 1
ATOM 660 O O . ARG A 1 83 ? -1.632 -6.603 8.715 1.00 98.19 83 ARG A O 1
ATOM 667 N N . THR A 1 84 ? -3.137 -5.118 7.950 1.00 98.44 84 THR A N 1
ATOM 668 C CA . THR A 1 84 ? -3.913 -6.113 7.204 1.00 98.44 84 THR A CA 1
ATOM 669 C C . THR A 1 84 ? -3.227 -6.367 5.871 1.00 98.44 84 THR A C 1
ATOM 671 O O . THR A 1 84 ? -2.969 -5.425 5.128 1.00 98.44 84 THR A O 1
ATOM 674 N N . VAL A 1 85 ? -2.924 -7.620 5.557 1.00 98.56 85 VAL A N 1
ATOM 675 C CA . VAL A 1 85 ? -2.393 -8.025 4.251 1.00 98.56 85 VAL A CA 1
ATOM 676 C C . VAL A 1 85 ? -3.575 -8.372 3.356 1.00 98.56 85 VAL A C 1
ATOM 678 O O . VAL A 1 85 ? -4.381 -9.223 3.734 1.00 98.56 85 VAL A O 1
ATOM 681 N N . ALA A 1 86 ? -3.720 -7.702 2.211 1.00 98.50 86 ALA A N 1
ATOM 682 C CA . ALA A 1 86 ? -4.928 -7.821 1.395 1.00 98.50 86 ALA A CA 1
ATOM 683 C C . ALA A 1 86 ? -4.699 -7.685 -0.116 1.00 98.50 86 ALA A C 1
ATOM 685 O O . ALA A 1 86 ? -3.764 -7.024 -0.582 1.00 98.50 86 ALA A O 1
ATOM 686 N N . ILE A 1 87 ? -5.619 -8.266 -0.887 1.00 98.44 87 ILE A N 1
ATOM 687 C CA . ILE A 1 87 ? -5.816 -7.926 -2.300 1.00 98.44 87 ILE A CA 1
ATOM 688 C C . ILE A 1 87 ? -6.716 -6.698 -2.358 1.00 98.44 87 ILE A C 1
ATOM 690 O O . ILE A 1 87 ? -7.776 -6.685 -1.741 1.00 98.44 87 ILE A O 1
ATOM 694 N N . VAL A 1 88 ? -6.294 -5.656 -3.071 1.00 98.19 88 VAL A N 1
ATOM 695 C CA . VAL A 1 88 ? -6.985 -4.364 -3.094 1.00 98.19 88 VAL A CA 1
ATOM 696 C C . VAL A 1 88 ? -7.441 -4.017 -4.501 1.00 98.19 88 VAL A C 1
ATOM 698 O O . VAL A 1 88 ? -6.715 -4.198 -5.479 1.00 98.19 88 VAL A O 1
ATOM 701 N N . THR A 1 89 ? -8.640 -3.452 -4.582 1.00 98.31 89 THR A N 1
ATOM 702 C CA . THR A 1 89 ? -9.202 -2.870 -5.797 1.00 98.31 89 THR A CA 1
ATOM 703 C C . THR A 1 89 ? -9.552 -1.409 -5.546 1.00 98.31 89 THR A C 1
ATOM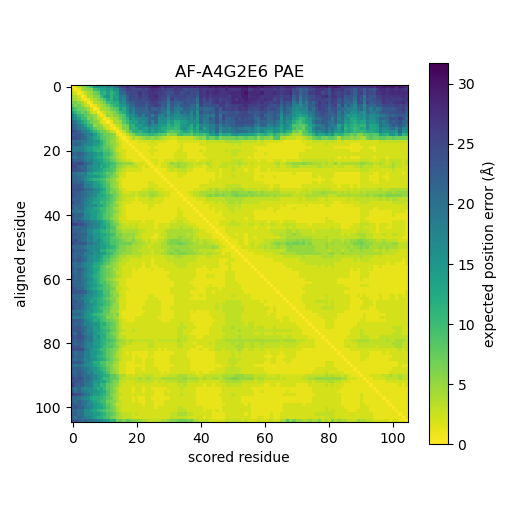 705 O O . THR A 1 89 ? -10.327 -1.118 -4.643 1.00 98.31 89 THR A O 1
ATOM 708 N N . CYS A 1 90 ? -9.033 -0.487 -6.358 1.00 97.88 90 CYS A N 1
ATOM 709 C CA . CYS A 1 90 ? -9.354 0.944 -6.294 1.00 97.88 90 CYS A CA 1
ATOM 710 C C . CYS A 1 90 ? -10.114 1.348 -7.563 1.00 97.88 90 CYS A C 1
ATOM 712 O O . CYS A 1 90 ? -9.585 1.208 -8.664 1.00 97.88 90 CYS A O 1
ATOM 714 N N . ARG A 1 91 ? -11.361 1.834 -7.433 1.00 92.31 91 ARG A N 1
ATOM 715 C CA . ARG A 1 91 ? -12.258 2.139 -8.581 1.00 92.31 91 ARG A CA 1
ATOM 716 C C . ARG A 1 91 ? -12.314 1.025 -9.649 1.00 92.31 91 ARG A C 1
ATOM 718 O O . ARG A 1 91 ? -12.252 1.299 -10.843 1.00 92.31 91 ARG A O 1
ATOM 725 N N . GLY A 1 92 ? -12.391 -0.234 -9.220 1.00 90.88 92 GLY A N 1
ATOM 726 C CA . GLY A 1 92 ? -12.458 -1.395 -10.119 1.00 90.88 92 GLY A CA 1
ATOM 727 C C . GLY A 1 92 ? -11.114 -1.875 -10.688 1.00 90.88 92 GLY A C 1
ATOM 728 O O . GLY A 1 92 ? -11.077 -2.924 -11.322 1.00 90.88 92 GLY A O 1
ATOM 729 N N . ALA A 1 93 ? -10.003 -1.171 -10.441 1.00 95.12 93 ALA A N 1
ATOM 730 C CA . ALA A 1 93 ? -8.670 -1.614 -10.847 1.00 95.12 93 ALA A CA 1
ATOM 731 C C . ALA A 1 93 ? -7.995 -2.439 -9.739 1.00 95.12 93 ALA A C 1
ATOM 733 O O . ALA A 1 93 ? -7.829 -1.947 -8.622 1.00 95.12 93 ALA A O 1
ATOM 734 N N . GLY A 1 94 ? -7.578 -3.669 -10.056 1.00 97.94 94 GLY A N 1
ATOM 735 C CA . GLY A 1 94 ?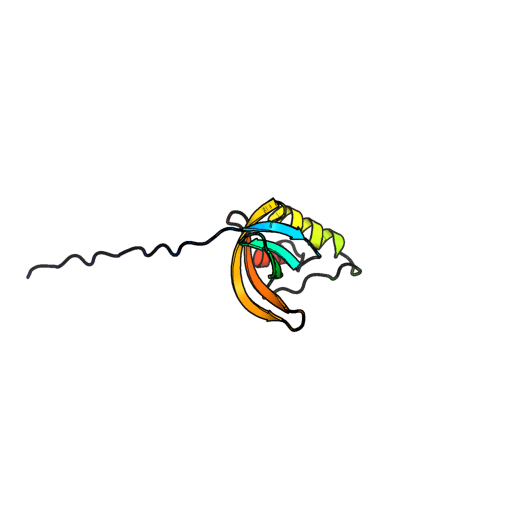 -6.837 -4.546 -9.142 1.00 97.94 94 GLY A CA 1
ATOM 736 C C . GLY A 1 94 ? -5.408 -4.050 -8.913 1.00 97.94 94 GLY A C 1
ATOM 737 O O . GLY A 1 94 ? -4.544 -4.196 -9.775 1.00 97.94 94 GLY A O 1
ATOM 738 N N . VAL A 1 95 ? -5.157 -3.477 -7.740 1.00 98.44 95 VAL A N 1
ATOM 739 C CA . VAL A 1 95 ? -3.975 -2.659 -7.427 1.00 98.44 95 VAL A CA 1
ATOM 740 C C . VAL A 1 95 ? -2.708 -3.499 -7.340 1.00 98.44 95 VAL A C 1
ATOM 742 O O . VAL A 1 95 ? -1.694 -3.131 -7.923 1.00 98.44 95 VAL A O 1
ATOM 745 N N . ASN A 1 96 ? -2.773 -4.652 -6.666 1.00 98.44 96 ASN A N 1
ATOM 746 C CA . ASN A 1 96 ? -1.635 -5.563 -6.511 1.00 98.44 96 ASN A CA 1
ATOM 747 C C . ASN A 1 96 ? -1.100 -5.990 -7.885 1.00 98.44 96 ASN A C 1
ATOM 749 O O . ASN A 1 96 ? 0.083 -5.853 -8.181 1.00 98.44 96 ASN A O 1
ATOM 753 N N . ARG A 1 97 ? -2.006 -6.440 -8.763 1.00 98.31 97 ARG A N 1
ATOM 754 C CA . ARG A 1 97 ? -1.674 -6.857 -10.131 1.00 98.31 97 ARG A CA 1
ATOM 755 C C . ARG A 1 97 ? -1.137 -5.698 -10.963 1.00 98.31 97 ARG A C 1
ATOM 757 O O . ARG A 1 97 ? -0.248 -5.895 -11.783 1.00 98.31 97 ARG A O 1
ATOM 764 N N . GLU A 1 98 ? -1.695 -4.510 -10.781 1.00 98.50 98 GLU A N 1
ATOM 765 C CA . GLU A 1 98 ? -1.320 -3.330 -11.549 1.00 98.50 98 GLU A CA 1
ATOM 766 C C . GLU A 1 98 ? 0.067 -2.798 -11.164 1.00 98.50 98 GLU A C 1
ATOM 768 O O . GLU A 1 98 ? 0.815 -2.404 -12.056 1.00 98.50 98 GLU A O 1
ATOM 773 N N . GLN A 1 99 ? 0.462 -2.875 -9.887 1.00 98.31 99 GLN A N 1
ATOM 774 C CA . GLN A 1 99 ? 1.838 -2.582 -9.467 1.00 98.31 99 GLN A CA 1
ATOM 775 C C . GLN A 1 99 ? 2.841 -3.514 -10.162 1.00 98.31 99 GLN A C 1
ATOM 777 O O . GLN A 1 99 ? 3.791 -3.026 -10.772 1.00 98.31 99 GLN A O 1
ATOM 782 N N . VAL A 1 100 ? 2.576 -4.826 -10.186 1.00 98.25 100 VAL A N 1
ATOM 783 C CA . VAL A 1 100 ? 3.419 -5.797 -10.911 1.00 98.25 100 VAL A CA 1
ATOM 784 C C . VAL A 1 100 ? 3.427 -5.507 -12.415 1.00 98.25 100 VAL A C 1
ATOM 786 O O . VAL A 1 100 ? 4.483 -5.451 -13.040 1.00 98.25 100 VAL A O 1
ATOM 789 N N . ARG A 1 101 ? 2.260 -5.245 -13.022 1.00 98.50 101 ARG A N 1
ATOM 790 C CA . ARG A 1 101 ? 2.146 -4.940 -14.462 1.00 98.50 101 ARG A CA 1
ATOM 791 C C . ARG A 1 101 ? 2.959 -3.706 -14.866 1.00 98.50 101 ARG A C 1
ATOM 793 O O . ARG A 1 101 ? 3.464 -3.650 -15.984 1.00 98.50 101 ARG A O 1
ATOM 800 N N . ARG A 1 102 ? 3.064 -2.714 -13.979 1.00 97.75 102 ARG A N 1
ATOM 801 C CA . ARG A 1 102 ? 3.848 -1.487 -14.179 1.00 97.75 102 ARG A CA 1
ATOM 802 C C . ARG A 1 102 ? 5.341 -1.662 -13.864 1.00 97.75 102 ARG A C 1
ATOM 804 O O . ARG A 1 102 ? 6.094 -0.711 -14.047 1.00 97.75 102 ARG A O 1
ATOM 811 N N . GLY A 1 103 ? 5.768 -2.837 -13.390 1.00 97.31 103 GLY A N 1
ATOM 812 C CA . GLY A 1 103 ? 7.136 -3.091 -12.925 1.00 97.31 103 GLY A CA 1
ATOM 813 C C . GLY A 1 103 ? 7.479 -2.355 -11.628 1.00 97.31 103 GLY A C 1
ATOM 814 O O . GLY A 1 103 ? 8.635 -2.005 -11.404 1.00 97.31 103 GLY A O 1
ATOM 815 N N . MET A 1 104 ? 6.464 -2.037 -10.822 1.00 97.94 104 MET A N 1
ATOM 816 C CA . MET A 1 104 ? 6.582 -1.283 -9.571 1.00 97.94 104 MET A CA 1
ATOM 817 C C . MET A 1 104 ? 6.598 -2.187 -8.332 1.00 97.94 104 MET A C 1
ATOM 819 O O . MET A 1 104 ? 6.728 -1.670 -7.223 1.00 97.94 104 MET A O 1
ATOM 823 N N . ALA A 1 105 ? 6.460 -3.501 -8.510 1.00 94.69 105 ALA A N 1
ATOM 824 C CA . ALA A 1 105 ? 6.574 -4.537 -7.489 1.00 94.69 105 ALA A CA 1
ATOM 825 C C . ALA A 1 105 ? 6.847 -5.904 -8.132 1.00 94.69 105 ALA A C 1
ATOM 827 O O . ALA A 1 105 ? 6.843 -5.958 -9.388 1.00 94.69 105 ALA A O 1
#